Protein AF-A0AAD5HTQ1-F1 (afdb_monomer_lite)

pLDDT: mean 77.44, std 18.21, range [38.31, 97.31]

Sequence (115 aa):
MIVKRKYINFTPGVLETMVDLKAKLIQEYDRHEEKRVREYNTCCIVNLARRRIARFSKAGTE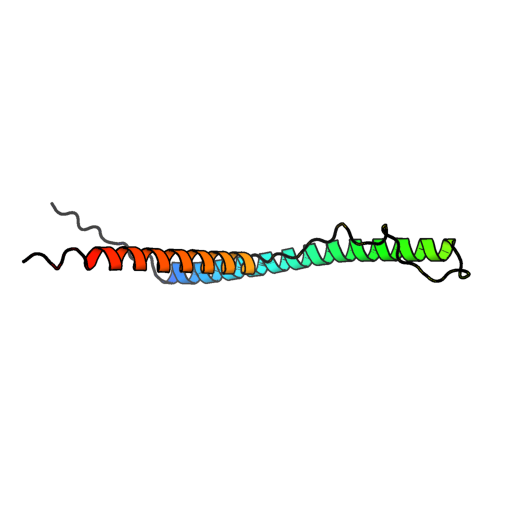NPPCVDARDLPKHLIRLTRAQDIVTAVVNSCESERDSETEEDEIKKEDDSESK

Radius of gyration: 29.09 Å; chains: 1; bounding box: 71×46×84 Å

Foldseek 3Di:
DDDPPPPPPDDVVVVVVVVVVVVVVLVVVLVVLVVVLVVVQVVLLVVLVVVQVVVDVVVDDPDDRDQDPVSDRPDRDDRDGPVVVVVVVVVVVVVVVVVVVVVVVVVPVVVPPDD

Secondary structure (DSSP, 8-state):
-----------HHHHHHHHHHHHHHHHHHHHHHHHHHHHHHHHHHHHHHHHHHHHHHHH-SSS--PPPTTSS---PPPP--HHHHHHHHHHHHHHHHHHHHHHHHHHHHTTSS--

Structure (mmCIF, N/CA/C/O backbone):
data_AF-A0AAD5HTQ1-F1
#
_entry.id   AF-A0AAD5HTQ1-F1
#
loop_
_atom_site.group_PDB
_atom_site.id
_atom_site.type_symbol
_atom_site.label_atom_id
_atom_site.label_alt_id
_atom_site.label_comp_id
_atom_site.label_asym_id
_atom_site.label_entity_id
_atom_site.label_seq_id
_atom_site.pdbx_PDB_ins_code
_atom_site.Cartn_x
_atom_site.Cartn_y
_atom_site.Cartn_z
_atom_site.occupancy
_atom_site.B_iso_or_equiv
_atom_site.auth_seq_id
_atom_site.auth_comp_id
_atom_site.auth_asym_id
_atom_site.auth_atom_id
_atom_site.pdbx_PDB_model_num
ATOM 1 N N . MET A 1 1 ? -30.408 -18.087 55.315 1.00 38.31 1 MET A N 1
ATOM 2 C CA . MET A 1 1 ? -30.170 -16.694 54.871 1.00 38.31 1 MET A CA 1
ATOM 3 C C . MET A 1 1 ? -29.926 -16.699 53.370 1.00 38.31 1 MET A C 1
ATOM 5 O O . MET A 1 1 ? -28.925 -17.248 52.937 1.00 38.31 1 MET A O 1
ATOM 9 N N . ILE A 1 2 ? -30.848 -16.150 52.578 1.00 45.84 2 ILE A N 1
ATOM 10 C CA . ILE A 1 2 ? -30.683 -16.026 51.123 1.00 45.84 2 ILE A CA 1
ATOM 11 C C . ILE A 1 2 ? -29.986 -14.690 50.866 1.00 45.84 2 ILE A C 1
ATOM 13 O O . ILE A 1 2 ? -30.597 -13.629 51.001 1.00 45.84 2 ILE A O 1
ATOM 17 N N . VAL A 1 3 ? -28.694 -14.731 50.546 1.00 48.84 3 VAL A N 1
ATOM 18 C CA . VAL A 1 3 ? -27.943 -13.543 50.131 1.00 48.84 3 VAL A CA 1
ATOM 19 C C . VAL A 1 3 ? -28.394 -13.203 48.713 1.00 48.84 3 VAL A C 1
ATOM 21 O O . VAL A 1 3 ? -27.962 -13.830 47.747 1.00 48.84 3 VAL A O 1
ATOM 24 N N . LYS A 1 4 ? -29.310 -12.238 48.575 1.00 50.94 4 LYS A N 1
ATOM 25 C CA . LYS A 1 4 ? -29.675 -11.695 47.262 1.00 50.94 4 LYS A CA 1
ATOM 26 C C . LYS A 1 4 ? -28.416 -11.086 46.645 1.00 50.94 4 LYS A C 1
ATOM 28 O O . LYS A 1 4 ? -27.926 -10.068 47.134 1.00 50.94 4 LYS A O 1
ATOM 33 N N . ARG A 1 5 ? -27.896 -11.707 45.581 1.00 53.88 5 ARG A N 1
ATOM 34 C CA . ARG A 1 5 ? -26.871 -11.106 44.720 1.00 53.88 5 ARG A CA 1
ATOM 35 C C . ARG A 1 5 ? -27.472 -9.825 44.141 1.00 53.88 5 ARG A C 1
ATOM 37 O O . ARG A 1 5 ? -28.278 -9.878 43.217 1.00 53.88 5 ARG A O 1
ATOM 44 N N . LYS A 1 6 ? -27.146 -8.673 44.731 1.00 48.03 6 LYS A N 1
ATOM 45 C CA . LYS A 1 6 ? -27.381 -7.378 44.094 1.00 48.03 6 LYS A CA 1
ATOM 46 C C . LYS A 1 6 ? -26.489 -7.356 42.861 1.00 48.03 6 LYS A C 1
ATOM 48 O O . LYS A 1 6 ? -25.279 -7.200 42.989 1.00 48.03 6 LYS A O 1
ATOM 53 N N . TYR A 1 7 ? -27.082 -7.564 41.691 1.00 54.94 7 TYR A N 1
ATOM 54 C CA . TYR A 1 7 ? -26.432 -7.215 40.440 1.00 54.94 7 TYR A CA 1
ATOM 55 C C . TYR A 1 7 ? -26.149 -5.715 40.504 1.00 54.94 7 TYR A C 1
ATOM 57 O O . TYR A 1 7 ? -27.065 -4.894 40.571 1.00 54.94 7 TYR A O 1
ATOM 65 N N . ILE A 1 8 ? -24.869 -5.368 40.610 1.00 56.22 8 ILE A N 1
ATOM 66 C CA . ILE A 1 8 ? -24.414 -3.996 40.448 1.00 56.22 8 ILE A CA 1
ATOM 67 C C . ILE A 1 8 ? -24.587 -3.727 38.959 1.00 56.22 8 ILE A C 1
ATOM 69 O O . ILE A 1 8 ? -23.815 -4.229 38.144 1.00 56.22 8 ILE A O 1
ATOM 73 N N . ASN A 1 9 ? -25.646 -3.004 38.603 1.00 52.97 9 ASN A N 1
ATOM 74 C CA . ASN A 1 9 ? -25.774 -2.441 37.270 1.00 52.97 9 ASN A CA 1
ATOM 75 C C . ASN A 1 9 ? -24.578 -1.507 37.087 1.00 52.97 9 ASN A C 1
ATOM 77 O O . ASN A 1 9 ? -24.541 -0.425 37.675 1.00 52.97 9 ASN A O 1
ATOM 81 N N . PHE A 1 10 ? -23.571 -1.965 36.340 1.00 56.66 10 PHE A N 1
ATOM 82 C CA . PHE A 1 10 ? -22.501 -1.100 35.868 1.00 56.66 10 PHE A CA 1
ATOM 83 C C . PHE A 1 10 ? -23.162 0.099 35.190 1.00 56.66 10 PHE A C 1
ATOM 85 O O . PHE A 1 10 ? -24.084 -0.054 34.390 1.00 56.66 10 PHE A O 1
ATOM 92 N N . THR A 1 11 ? -22.750 1.295 35.592 1.00 60.03 11 THR A N 1
ATOM 93 C CA . THR A 1 11 ? -23.294 2.558 35.105 1.00 60.03 11 THR A CA 1
ATOM 94 C C . THR A 1 11 ? -23.274 2.572 33.569 1.00 60.03 11 THR A C 1
ATOM 96 O O . THR A 1 11 ? -22.188 2.491 32.993 1.00 60.03 11 THR A O 1
ATOM 99 N N . PRO A 1 12 ? -24.432 2.685 32.887 1.00 58.03 12 PRO A N 1
ATOM 100 C CA . PRO A 1 12 ? -24.525 2.513 31.434 1.00 58.03 12 PRO A CA 1
ATOM 101 C C . PRO A 1 12 ? -23.586 3.429 30.631 1.00 58.03 12 PRO A C 1
ATOM 103 O O . PRO A 1 12 ? -23.053 3.013 29.607 1.00 58.03 12 PRO A O 1
ATOM 106 N N . GLY A 1 13 ? -23.286 4.631 31.138 1.00 58.50 13 GLY A N 1
ATOM 107 C CA . GLY A 1 13 ? -22.362 5.566 30.482 1.00 58.50 13 GLY A CA 1
ATOM 108 C C . GLY A 1 13 ? -20.903 5.089 30.391 1.00 58.50 13 GLY A C 1
ATOM 109 O O . GLY A 1 13 ? -20.165 5.551 29.525 1.00 58.50 13 GLY A O 1
ATOM 110 N N . VAL A 1 14 ? -20.461 4.144 31.232 1.00 62.28 14 VAL A N 1
ATOM 111 C CA . VAL A 1 14 ? -19.111 3.551 31.111 1.00 62.28 14 VAL A CA 1
ATOM 112 C C . VAL A 1 14 ? -19.031 2.640 29.885 1.00 62.28 14 VAL A C 1
ATOM 114 O O . VAL A 1 14 ? -18.007 2.588 29.210 1.00 62.28 14 VAL A O 1
ATOM 117 N N . LEU A 1 15 ? -20.128 1.952 29.564 1.00 65.19 15 LEU A N 1
ATOM 118 C CA . LEU A 1 15 ? -20.191 1.060 28.413 1.00 65.19 15 LEU A CA 1
ATOM 119 C C . LEU A 1 15 ? -20.150 1.854 27.099 1.00 65.19 15 LEU A C 1
ATOM 121 O O . LEU A 1 15 ? -19.379 1.523 26.204 1.00 65.19 15 LEU A O 1
ATOM 125 N N . GLU A 1 16 ? -20.924 2.937 27.015 1.00 71.38 16 GLU A N 1
ATOM 126 C CA . GLU A 1 16 ? -20.987 3.809 25.835 1.00 71.38 16 GLU A CA 1
ATOM 127 C C . GLU A 1 16 ? -19.644 4.512 25.578 1.00 71.38 16 GLU A C 1
ATOM 129 O O . GLU A 1 16 ? -19.098 4.451 24.477 1.00 71.38 16 GLU A O 1
ATOM 134 N N . THR A 1 17 ? -19.021 5.057 26.629 1.00 72.94 17 THR A N 1
ATOM 135 C CA . THR A 1 17 ? -17.687 5.672 26.519 1.00 72.94 17 THR A CA 1
ATOM 136 C C . THR A 1 17 ? -16.593 4.676 26.124 1.00 72.94 17 THR A C 1
ATOM 138 O O . THR A 1 17 ? -15.659 5.049 25.412 1.00 72.94 17 THR A O 1
ATOM 141 N N . MET A 1 18 ? -16.698 3.404 26.526 1.00 77.94 18 MET A N 1
ATOM 142 C CA . MET A 1 18 ? -15.773 2.357 26.075 1.00 77.94 18 MET A CA 1
ATOM 143 C C . MET A 1 18 ? -15.957 1.997 24.597 1.00 77.94 18 MET A C 1
ATOM 145 O O . MET A 1 18 ? -14.957 1.751 23.919 1.00 77.94 18 MET A O 1
ATOM 149 N N . VAL A 1 19 ? -17.192 1.974 24.084 1.00 79.00 19 VAL A N 1
ATOM 150 C CA . VAL A 1 19 ? -17.463 1.719 22.657 1.00 79.00 19 VAL A CA 1
ATOM 151 C C . VAL A 1 19 ? -16.844 2.822 21.798 1.00 79.00 19 VAL A C 1
ATOM 153 O O . VAL A 1 19 ? -16.088 2.526 20.869 1.00 79.00 19 VAL A O 1
ATOM 156 N N . ASP A 1 20 ? -17.061 4.082 22.174 1.00 84.62 20 ASP A N 1
ATOM 157 C CA . ASP A 1 20 ? -16.478 5.237 21.487 1.00 84.62 20 ASP A CA 1
ATOM 158 C C . ASP A 1 20 ? -14.948 5.232 21.535 1.00 84.62 20 ASP A C 1
ATOM 160 O O . ASP A 1 20 ? -14.276 5.544 20.547 1.00 84.62 20 ASP A O 1
ATOM 164 N N . LEU A 1 21 ? -14.373 4.870 22.685 1.00 88.94 21 LEU A N 1
ATOM 165 C CA . LEU A 1 21 ? -12.926 4.766 22.838 1.00 88.94 21 LEU A CA 1
ATOM 166 C C . LEU A 1 21 ? -12.351 3.662 21.944 1.00 88.94 21 LEU A C 1
ATOM 168 O O . LEU A 1 21 ? -11.334 3.879 21.284 1.00 88.94 21 LEU A O 1
ATOM 172 N N . LYS A 1 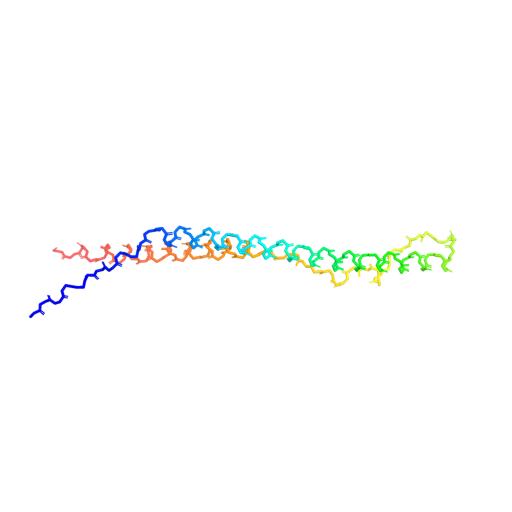22 ? -13.009 2.500 21.882 1.00 87.75 22 LYS A N 1
ATOM 173 C CA . LYS A 1 22 ? -12.597 1.385 21.022 1.00 87.75 22 LYS A CA 1
ATOM 174 C C . LYS A 1 22 ? -12.612 1.795 19.549 1.00 87.75 22 LYS A C 1
ATOM 176 O O . LYS A 1 22 ? -11.628 1.553 18.853 1.00 87.75 22 LYS A O 1
ATOM 181 N N . ALA A 1 23 ? -13.674 2.459 19.093 1.00 90.12 23 ALA A N 1
ATOM 182 C CA . ALA A 1 23 ? -13.774 2.951 17.721 1.00 90.12 23 ALA A CA 1
ATOM 183 C C . ALA A 1 23 ? -12.651 3.949 17.384 1.00 90.12 23 ALA A C 1
ATOM 185 O O . ALA A 1 23 ? -11.989 3.814 16.354 1.00 90.12 23 ALA A O 1
ATOM 186 N N . LYS A 1 24 ? -12.366 4.899 18.287 1.00 93.06 24 LYS A N 1
ATOM 187 C CA . LYS A 1 24 ? -11.272 5.871 18.117 1.00 93.06 24 LYS A CA 1
ATOM 188 C C . LYS A 1 24 ? -9.900 5.206 18.036 1.00 93.06 24 LYS A C 1
ATOM 190 O O . LYS A 1 24 ? -9.084 5.594 17.204 1.00 93.06 24 LYS A O 1
ATOM 195 N N . LEU A 1 25 ? -9.639 4.206 18.877 1.00 93.12 25 LEU A N 1
ATOM 196 C CA . LEU A 1 25 ? -8.368 3.479 18.871 1.00 93.12 25 LEU A CA 1
ATOM 197 C C . LEU A 1 25 ? -8.169 2.681 17.579 1.00 93.12 25 LEU A C 1
ATOM 199 O O . LEU A 1 25 ? -7.072 2.705 17.024 1.00 93.12 25 LEU A O 1
ATOM 203 N N . ILE A 1 26 ? -9.220 2.022 17.081 1.00 94.44 26 ILE A N 1
ATOM 204 C CA . ILE A 1 26 ? -9.182 1.311 15.794 1.00 94.44 26 ILE A CA 1
ATOM 205 C C . ILE A 1 26 ? -8.885 2.294 14.661 1.00 94.44 26 ILE A C 1
ATOM 207 O O . ILE A 1 26 ? -7.980 2.058 13.864 1.00 94.44 26 ILE A O 1
ATOM 211 N N . GLN A 1 27 ? -9.593 3.423 14.622 1.00 95.62 27 GLN A N 1
ATOM 212 C CA . GLN A 1 27 ? -9.406 4.429 13.582 1.00 95.62 27 GLN A CA 1
ATOM 213 C C . GLN A 1 27 ? -7.987 5.011 13.586 1.00 95.62 27 GLN A C 1
ATOM 215 O O . GLN A 1 27 ? -7.380 5.170 12.525 1.00 95.62 27 GLN A O 1
ATOM 220 N N . GLU A 1 28 ? -7.447 5.330 14.765 1.00 95.94 28 GLU A N 1
ATOM 221 C CA . GLU A 1 28 ? -6.093 5.871 14.867 1.00 95.94 28 GLU A CA 1
ATOM 222 C C . GLU A 1 28 ? -5.057 4.821 14.451 1.00 95.94 28 GLU A C 1
ATOM 224 O O . GLU A 1 28 ? -4.148 5.137 13.681 1.00 95.94 28 GLU A O 1
ATOM 229 N N . TYR A 1 29 ? -5.223 3.563 14.876 1.00 95.62 29 TYR A N 1
ATOM 230 C CA . TYR A 1 29 ? -4.369 2.459 14.436 1.00 95.62 29 TYR A CA 1
ATOM 231 C C . TYR A 1 29 ? -4.377 2.310 12.910 1.00 95.62 29 TYR A C 1
ATOM 233 O O . TYR A 1 29 ? -3.313 2.325 12.290 1.00 95.62 29 TYR A O 1
ATOM 241 N N . ASP A 1 30 ? -5.561 2.250 12.297 1.00 97.06 30 ASP A N 1
ATOM 242 C CA . ASP A 1 30 ? -5.712 2.104 10.847 1.00 97.06 30 ASP A CA 1
ATOM 243 C C . ASP A 1 30 ? -5.062 3.261 10.087 1.00 97.06 30 ASP A C 1
ATOM 245 O O . ASP A 1 30 ? -4.443 3.053 9.042 1.00 97.06 30 ASP A O 1
ATOM 249 N N . ARG A 1 31 ? -5.133 4.481 10.632 1.00 96.75 31 ARG A N 1
ATOM 250 C CA . ARG A 1 31 ? -4.482 5.652 10.041 1.00 96.75 31 ARG A CA 1
ATOM 251 C C . ARG A 1 31 ? -2.960 5.521 10.030 1.00 96.75 31 ARG A C 1
ATOM 253 O O . ARG A 1 31 ? -2.325 5.835 9.018 1.00 96.75 31 ARG A O 1
ATOM 260 N N . HIS A 1 32 ? -2.367 5.083 11.141 1.00 96.00 32 HIS A N 1
ATOM 261 C CA . HIS A 1 32 ? -0.917 4.872 11.229 1.00 96.00 32 HIS A CA 1
ATOM 262 C C . HIS A 1 32 ? -0.465 3.717 10.346 1.00 96.00 32 HIS A C 1
ATOM 264 O O . HIS A 1 32 ? 0.546 3.835 9.654 1.00 96.00 32 HIS A O 1
ATOM 270 N N . GLU A 1 33 ? -1.232 2.632 10.322 1.00 95.69 33 GLU A N 1
ATOM 271 C CA . GLU A 1 33 ? -0.921 1.463 9.511 1.00 95.69 33 GLU A CA 1
ATOM 272 C C . GLU A 1 33 ? -1.009 1.779 8.014 1.00 95.69 33 GLU A C 1
ATOM 274 O O . GLU A 1 33 ? -0.096 1.452 7.252 1.00 95.69 33 GLU A O 1
ATOM 279 N N . GLU A 1 34 ? -2.035 2.519 7.588 1.00 97.25 34 GLU A N 1
ATOM 280 C CA . GLU A 1 34 ? -2.156 2.984 6.208 1.00 97.25 34 GLU A CA 1
ATOM 281 C C . GLU A 1 34 ? -0.973 3.868 5.807 1.00 97.25 34 GLU A C 1
ATOM 283 O O . GLU A 1 34 ? -0.396 3.681 4.731 1.00 97.25 34 GLU A O 1
ATOM 288 N N . LYS A 1 35 ? -0.570 4.801 6.677 1.00 97.31 35 LYS A N 1
ATOM 289 C CA . LYS A 1 35 ? 0.601 5.648 6.436 1.00 97.31 35 LYS A CA 1
ATOM 290 C C . LYS A 1 35 ? 1.871 4.806 6.293 1.00 97.31 35 LYS A C 1
ATOM 292 O O . LYS A 1 35 ? 2.586 4.961 5.304 1.00 97.31 35 LYS A O 1
ATOM 297 N N . ARG A 1 36 ? 2.115 3.881 7.223 1.00 96.62 36 ARG A N 1
ATOM 298 C CA . ARG A 1 36 ? 3.291 2.998 7.234 1.00 96.62 36 ARG A CA 1
ATOM 299 C C . ARG A 1 36 ? 3.384 2.158 5.963 1.00 96.62 36 ARG A C 1
ATOM 301 O O . ARG A 1 36 ? 4.423 2.144 5.302 1.00 96.62 36 ARG A O 1
ATOM 308 N N . VAL A 1 37 ? 2.294 1.480 5.601 1.00 96.88 37 VAL A N 1
ATOM 309 C CA . VAL A 1 37 ? 2.235 0.624 4.408 1.00 96.88 37 VAL A CA 1
ATOM 310 C C . VAL A 1 37 ? 2.410 1.455 3.140 1.00 96.88 37 VAL A C 1
ATOM 312 O O . VAL A 1 37 ? 3.169 1.067 2.250 1.00 96.88 37 VAL A O 1
ATOM 315 N N . ARG A 1 38 ? 1.763 2.623 3.059 1.00 96.88 38 ARG A N 1
ATOM 316 C CA . ARG A 1 38 ? 1.888 3.529 1.913 1.00 96.88 38 ARG A CA 1
ATOM 317 C C . ARG A 1 38 ? 3.324 4.011 1.735 1.00 96.88 38 ARG A C 1
ATOM 319 O O . ARG A 1 38 ? 3.844 3.937 0.622 1.00 96.88 38 ARG A O 1
ATOM 326 N N . GLU A 1 39 ? 3.965 4.485 2.799 1.00 97.31 39 GLU A N 1
ATOM 327 C CA . GLU A 1 39 ? 5.348 4.972 2.762 1.00 97.31 39 GLU A CA 1
ATOM 328 C C . GLU A 1 39 ? 6.314 3.869 2.324 1.00 97.31 39 GLU A C 1
ATOM 330 O O . GLU A 1 39 ? 7.100 4.060 1.392 1.00 97.31 39 GLU A O 1
ATOM 335 N N . TYR A 1 40 ? 6.202 2.684 2.925 1.00 96.38 40 TYR A N 1
ATOM 336 C CA . TYR A 1 40 ? 7.040 1.541 2.584 1.00 96.38 40 TYR A CA 1
ATOM 337 C C . TYR A 1 40 ? 6.865 1.107 1.119 1.00 96.38 40 TYR A C 1
ATOM 339 O O . TYR A 1 40 ? 7.840 1.031 0.366 1.00 96.38 40 TYR A O 1
ATOM 347 N N . ASN A 1 41 ? 5.622 0.895 0.678 1.00 96.38 41 ASN A N 1
ATOM 348 C CA . ASN A 1 41 ? 5.331 0.467 -0.690 1.00 96.38 41 ASN A CA 1
ATOM 349 C C . ASN A 1 41 ? 5.773 1.511 -1.723 1.00 96.38 41 ASN A C 1
ATOM 351 O O . ASN A 1 41 ? 6.312 1.154 -2.773 1.00 96.38 41 ASN A O 1
ATOM 355 N N . THR A 1 42 ? 5.606 2.799 -1.413 1.00 95.88 42 THR A N 1
ATOM 356 C CA . THR A 1 42 ? 6.079 3.894 -2.270 1.00 95.88 42 THR A CA 1
ATOM 357 C C . THR A 1 42 ? 7.595 3.831 -2.433 1.00 95.88 42 THR A C 1
ATOM 359 O O . THR A 1 42 ? 8.091 3.874 -3.559 1.00 95.88 42 THR A O 1
ATOM 362 N N . CYS A 1 43 ? 8.340 3.646 -1.340 1.00 95.12 43 CYS A N 1
ATOM 363 C CA . CYS A 1 43 ? 9.791 3.472 -1.390 1.00 95.12 43 CYS A CA 1
ATOM 364 C C . CYS A 1 43 ? 10.202 2.275 -2.263 1.00 95.12 43 CYS A C 1
ATOM 366 O O . CYS A 1 43 ? 11.118 2.395 -3.084 1.00 95.12 43 CYS A O 1
ATOM 368 N N . CYS A 1 44 ? 9.511 1.137 -2.148 1.00 93.62 44 CYS A N 1
ATOM 369 C CA . CYS A 1 44 ? 9.759 -0.031 -2.995 1.00 93.62 44 CYS A CA 1
ATOM 370 C C . CYS A 1 44 ? 9.541 0.276 -4.485 1.00 93.62 44 CYS A C 1
ATOM 372 O O . CYS A 1 44 ? 10.416 -0.018 -5.302 1.00 93.62 44 CYS A O 1
ATOM 374 N N . ILE A 1 45 ? 8.414 0.902 -4.840 1.00 93.62 45 ILE A N 1
ATOM 375 C CA . ILE A 1 45 ? 8.075 1.253 -6.228 1.00 93.62 45 ILE A CA 1
ATOM 376 C C . ILE A 1 45 ? 9.093 2.242 -6.803 1.00 93.62 45 ILE A C 1
ATOM 378 O O . ILE A 1 45 ? 9.599 2.032 -7.906 1.00 93.62 45 ILE A O 1
ATOM 382 N N . VAL A 1 46 ? 9.450 3.285 -6.050 1.00 94.75 46 VAL A N 1
ATOM 383 C CA . VAL A 1 46 ? 10.441 4.286 -6.475 1.00 94.75 46 VAL A CA 1
ATOM 384 C C . VAL A 1 46 ? 11.797 3.634 -6.737 1.00 94.75 46 VAL A C 1
ATOM 386 O O . VAL A 1 46 ? 12.435 3.921 -7.750 1.00 94.75 46 VAL A O 1
ATOM 389 N N . ASN A 1 47 ? 12.239 2.722 -5.872 1.00 92.81 47 ASN A N 1
ATOM 390 C CA . ASN A 1 47 ? 13.511 2.028 -6.062 1.00 92.81 47 ASN A CA 1
ATOM 391 C C . ASN A 1 47 ? 13.499 1.096 -7.283 1.00 92.81 47 ASN A C 1
ATOM 393 O O . ASN A 1 47 ? 14.494 1.033 -8.010 1.00 92.81 47 ASN A O 1
ATOM 397 N N . LEU A 1 48 ? 12.381 0.415 -7.556 1.00 92.38 48 LEU A N 1
ATOM 398 C CA . LEU A 1 48 ? 12.219 -0.389 -8.773 1.00 92.38 48 LEU A CA 1
ATOM 399 C C . LEU A 1 48 ? 12.242 0.488 -10.028 1.00 92.38 48 LEU A C 1
ATOM 401 O O . LEU A 1 48 ? 12.979 0.193 -10.970 1.00 92.38 48 LEU A O 1
ATOM 405 N N . ALA A 1 49 ? 11.523 1.611 -10.015 1.00 91.56 49 ALA A N 1
ATOM 406 C CA . ALA A 1 49 ? 11.527 2.572 -11.112 1.00 91.56 49 ALA A CA 1
ATOM 407 C C . ALA A 1 49 ? 12.939 3.118 -11.383 1.00 91.56 49 ALA A C 1
ATOM 409 O O . ALA A 1 49 ? 13.392 3.113 -12.528 1.00 91.56 49 ALA A O 1
ATOM 410 N N . ARG A 1 50 ? 13.681 3.501 -10.334 1.00 93.00 50 ARG A N 1
ATOM 411 C CA . ARG A 1 50 ? 15.081 3.948 -10.444 1.00 93.00 50 ARG A CA 1
ATOM 412 C C . ARG A 1 50 ? 15.974 2.888 -11.081 1.00 93.00 50 ARG A C 1
ATOM 414 O O . ARG A 1 50 ? 16.732 3.202 -11.995 1.00 93.00 50 ARG A O 1
ATOM 421 N N . ARG A 1 51 ? 15.868 1.630 -10.640 1.00 90.31 51 ARG A N 1
ATOM 422 C CA . ARG A 1 51 ? 16.629 0.510 -11.221 1.00 90.31 51 ARG A CA 1
ATOM 423 C C . ARG A 1 51 ? 16.297 0.298 -12.696 1.00 90.31 51 ARG A C 1
ATOM 425 O O . ARG A 1 51 ? 17.208 0.029 -13.479 1.00 90.31 51 ARG A O 1
ATOM 432 N N . ARG A 1 52 ? 15.025 0.435 -13.078 1.00 88.81 52 ARG A N 1
ATOM 433 C CA . ARG A 1 52 ? 14.582 0.307 -14.471 1.00 88.81 52 ARG A CA 1
ATOM 434 C C . ARG A 1 52 ? 15.136 1.430 -15.344 1.00 88.81 52 ARG A C 1
ATOM 436 O O . ARG A 1 52 ? 15.709 1.143 -16.390 1.00 88.81 52 ARG A O 1
ATOM 443 N N . ILE A 1 53 ? 15.036 2.678 -14.885 1.00 90.06 53 ILE A N 1
ATOM 444 C CA . ILE A 1 53 ? 15.594 3.846 -15.583 1.00 90.06 53 ILE A CA 1
ATOM 445 C C . ILE A 1 53 ? 17.103 3.678 -15.762 1.00 90.06 53 ILE A C 1
ATOM 447 O O . ILE A 1 53 ? 17.587 3.751 -16.884 1.00 90.06 53 ILE A O 1
ATOM 451 N N . ALA A 1 54 ? 17.837 3.359 -14.693 1.00 90.25 54 ALA A N 1
ATOM 452 C CA . ALA A 1 54 ? 19.287 3.182 -14.757 1.00 90.25 54 ALA A CA 1
ATOM 453 C C . ALA A 1 54 ? 19.704 2.080 -15.745 1.00 90.25 54 ALA A C 1
ATOM 455 O O . ALA A 1 54 ? 20.683 2.230 -16.477 1.00 90.25 54 ALA A O 1
ATOM 456 N N . ARG A 1 55 ? 18.952 0.973 -15.797 1.00 88.25 55 ARG A N 1
ATOM 457 C CA . ARG A 1 55 ? 19.212 -0.106 -16.755 1.00 88.25 55 ARG A CA 1
ATOM 458 C C . ARG A 1 55 ? 18.942 0.333 -18.187 1.00 88.25 55 ARG A C 1
ATOM 460 O O . ARG A 1 55 ? 19.769 0.057 -19.047 1.00 88.25 55 ARG A O 1
ATOM 467 N N . PHE A 1 56 ? 17.822 1.010 -18.428 1.00 88.69 56 PHE A N 1
ATOM 468 C CA . PHE A 1 56 ? 17.491 1.538 -19.747 1.00 88.69 56 PHE A CA 1
ATOM 469 C C . PHE A 1 56 ? 18.551 2.537 -20.223 1.00 88.69 56 PHE A C 1
ATOM 471 O O . PHE A 1 56 ? 19.089 2.383 -21.313 1.00 88.69 56 PHE A O 1
ATOM 478 N N . SER A 1 57 ? 18.959 3.476 -19.365 1.00 89.19 57 SER A N 1
ATOM 479 C CA . SER A 1 57 ? 20.039 4.420 -19.670 1.00 89.19 57 SER A CA 1
ATOM 480 C C . SER A 1 57 ? 21.358 3.722 -20.017 1.00 89.19 57 SER A C 1
ATOM 482 O O . SER A 1 57 ? 22.077 4.196 -20.888 1.00 89.19 57 SER A O 1
ATOM 484 N N . LYS A 1 58 ? 21.676 2.590 -19.372 1.00 88.88 58 LYS A N 1
ATOM 485 C CA . LYS A 1 58 ? 22.885 1.804 -19.669 1.00 88.88 58 LYS A CA 1
ATOM 486 C C . LYS A 1 58 ? 22.777 0.994 -20.967 1.00 88.88 58 LYS A C 1
ATOM 488 O O . LYS A 1 58 ? 23.785 0.806 -21.635 1.00 88.88 58 LYS A O 1
ATOM 493 N N . ALA A 1 59 ? 21.591 0.481 -21.289 1.00 87.38 59 ALA A N 1
ATOM 494 C CA . ALA A 1 59 ? 21.352 -0.305 -22.500 1.00 87.38 59 ALA A CA 1
ATOM 495 C C . ALA A 1 59 ? 21.267 0.561 -23.770 1.00 87.38 59 ALA A C 1
ATOM 497 O O . ALA A 1 59 ? 21.451 0.043 -24.866 1.00 87.38 59 ALA A O 1
ATOM 498 N N . GLY A 1 60 ? 21.008 1.864 -23.622 1.00 84.12 60 GLY A N 1
ATOM 499 C CA . GLY A 1 60 ? 20.799 2.776 -24.743 1.00 84.12 60 GLY A CA 1
ATOM 500 C C . GLY A 1 60 ? 19.391 2.668 -25.332 1.00 84.12 60 GLY A C 1
ATOM 501 O O . GLY A 1 60 ? 18.516 1.993 -24.793 1.00 84.12 60 GLY A O 1
ATOM 502 N N . THR A 1 61 ? 19.157 3.370 -26.440 1.00 84.12 61 THR A N 1
ATOM 503 C CA . THR A 1 61 ? 17.832 3.475 -27.079 1.00 84.12 61 THR A CA 1
ATOM 504 C C . THR A 1 61 ? 17.616 2.481 -28.215 1.00 84.12 61 THR A C 1
ATOM 506 O O . THR A 1 61 ? 16.571 2.510 -28.855 1.00 84.12 61 THR A O 1
ATOM 509 N N . GLU A 1 62 ? 18.602 1.626 -28.488 1.00 85.19 62 GLU A N 1
ATOM 510 C CA . GLU A 1 62 ? 18.542 0.632 -29.565 1.00 85.19 62 GLU A CA 1
ATOM 511 C C . GLU A 1 62 ? 17.466 -0.430 -29.293 1.00 85.19 62 GLU A C 1
ATOM 513 O O . GLU A 1 62 ? 16.802 -0.901 -30.211 1.00 85.19 62 GLU A O 1
ATOM 518 N N . ASN A 1 63 ? 17.233 -0.738 -28.012 1.00 81.00 63 ASN A N 1
ATOM 519 C CA . ASN A 1 63 ? 16.176 -1.636 -27.564 1.00 81.00 63 ASN A CA 1
ATOM 520 C C . ASN A 1 63 ? 15.130 -0.876 -26.732 1.00 81.00 63 ASN A C 1
ATOM 522 O O . ASN A 1 63 ? 15.496 -0.033 -25.908 1.00 81.00 63 ASN A O 1
ATOM 526 N N . PRO A 1 64 ? 13.829 -1.185 -26.879 1.00 83.94 64 PRO A N 1
ATOM 527 C CA . PRO A 1 64 ? 12.782 -0.545 -26.091 1.00 83.94 64 PRO A CA 1
ATOM 528 C C . PRO A 1 64 ? 12.882 -0.901 -24.591 1.00 83.94 64 PRO A C 1
ATOM 530 O O . PRO A 1 64 ? 13.392 -1.968 -24.231 1.00 83.94 64 PRO A O 1
ATOM 533 N N . PRO A 1 65 ? 12.358 -0.053 -23.682 1.00 83.19 65 PRO A N 1
ATOM 534 C CA . PRO A 1 65 ? 12.401 -0.309 -22.244 1.00 83.19 65 PRO A CA 1
ATOM 535 C C . PRO A 1 65 ? 11.608 -1.565 -21.848 1.00 83.19 65 PRO A C 1
ATOM 537 O O . PRO A 1 65 ? 10.379 -1.549 -21.776 1.00 83.19 65 PRO A O 1
ATOM 540 N N . CYS A 1 66 ? 12.304 -2.639 -21.483 1.00 83.50 66 CYS A N 1
ATOM 541 C CA . CYS A 1 66 ? 11.690 -3.883 -21.015 1.00 83.50 66 CYS A CA 1
ATOM 542 C C . CYS A 1 66 ? 11.529 -3.910 -19.480 1.00 83.50 66 CYS A C 1
ATOM 544 O O . CYS A 1 66 ? 12.313 -3.293 -18.753 1.00 83.50 66 CYS A O 1
ATOM 546 N N . VAL A 1 67 ? 10.496 -4.604 -18.987 1.00 85.00 67 VAL A N 1
ATOM 547 C CA . VAL A 1 67 ? 10.344 -4.976 -17.568 1.00 85.00 67 VAL A CA 1
ATOM 548 C C . VAL A 1 67 ? 10.891 -6.387 -17.415 1.00 85.00 67 VAL A C 1
ATOM 550 O O . VAL A 1 67 ? 10.381 -7.306 -18.051 1.00 85.00 67 VAL A O 1
ATOM 553 N N . ASP A 1 68 ? 11.917 -6.571 -16.586 1.00 84.00 68 ASP A N 1
ATOM 554 C CA . ASP A 1 68 ? 12.452 -7.907 -16.317 1.00 84.00 68 ASP A CA 1
ATOM 555 C C . ASP A 1 68 ? 11.895 -8.504 -15.014 1.00 84.00 68 ASP A C 1
ATOM 557 O O . ASP A 1 68 ? 11.267 -7.831 -14.195 1.00 84.00 68 ASP A O 1
ATOM 561 N N . ALA A 1 69 ? 12.164 -9.790 -14.777 1.00 84.44 69 ALA A N 1
ATOM 562 C CA . ALA A 1 69 ? 11.744 -10.468 -13.548 1.00 84.44 69 ALA A CA 1
ATOM 563 C C . ALA A 1 69 ? 12.338 -9.850 -12.261 1.00 84.44 69 ALA A C 1
ATOM 565 O O . ALA A 1 69 ? 11.852 -10.115 -11.159 1.00 84.44 69 ALA A O 1
ATOM 566 N N . ARG A 1 70 ? 13.398 -9.036 -12.373 1.00 82.12 70 ARG A N 1
ATOM 567 C CA . ARG A 1 70 ? 14.038 -8.327 -11.253 1.00 82.12 70 ARG A CA 1
ATOM 568 C C . ARG A 1 70 ? 13.371 -6.980 -10.961 1.00 82.12 70 ARG A C 1
ATOM 570 O O . ARG A 1 70 ? 13.706 -6.384 -9.931 1.00 82.12 70 ARG A O 1
ATOM 577 N N . ASP A 1 71 ? 12.483 -6.518 -11.840 1.00 82.69 71 ASP A N 1
ATOM 578 C CA . ASP A 1 71 ? 11.650 -5.321 -11.692 1.00 82.69 71 ASP A CA 1
ATOM 579 C C . ASP A 1 71 ? 10.266 -5.633 -11.113 1.00 82.69 71 ASP A C 1
ATOM 581 O O . ASP A 1 71 ? 9.510 -4.717 -10.787 1.00 82.69 71 ASP A O 1
ATOM 585 N N . LEU A 1 72 ? 9.932 -6.917 -10.958 1.00 85.31 72 LEU A N 1
ATOM 586 C CA . LEU A 1 72 ? 8.688 -7.326 -10.323 1.00 85.31 72 LEU A CA 1
ATOM 587 C C . LEU A 1 72 ? 8.705 -6.968 -8.827 1.00 85.31 72 LEU A C 1
ATOM 589 O O . LEU A 1 72 ? 9.680 -7.265 -8.124 1.00 85.31 72 LEU A O 1
ATOM 593 N N . PRO A 1 73 ? 7.630 -6.354 -8.310 1.00 85.25 73 PRO A N 1
ATOM 594 C CA . PRO A 1 73 ? 7.569 -5.923 -6.926 1.00 85.25 73 PRO A CA 1
ATOM 595 C C . PRO A 1 73 ? 7.315 -7.108 -5.983 1.00 85.25 73 PRO A C 1
ATOM 597 O O . PRO A 1 73 ? 6.179 -7.481 -5.717 1.00 85.25 73 PRO A O 1
ATOM 600 N N . LYS A 1 74 ? 8.393 -7.702 -5.459 1.00 84.94 74 LYS A N 1
ATOM 601 C CA . LYS A 1 74 ? 8.328 -8.877 -4.563 1.00 84.94 74 LYS A CA 1
ATOM 602 C C . LYS A 1 74 ? 8.009 -8.553 -3.104 1.00 84.94 74 LYS A C 1
ATOM 604 O O . LYS A 1 74 ? 7.618 -9.441 -2.359 1.00 84.94 74 LYS A O 1
ATOM 609 N N . HIS A 1 75 ? 8.230 -7.309 -2.691 1.00 85.69 75 HIS A N 1
ATOM 610 C CA . HIS A 1 75 ? 8.208 -6.921 -1.280 1.00 85.69 75 HIS A CA 1
ATOM 611 C C . HIS A 1 75 ? 7.011 -6.052 -0.905 1.00 85.69 75 HIS A C 1
ATOM 613 O O . HIS A 1 75 ? 7.005 -5.512 0.187 1.00 85.69 75 HIS A O 1
ATOM 619 N N . LEU A 1 76 ? 6.013 -5.879 -1.776 1.00 92.00 76 LEU A N 1
ATOM 620 C CA . LEU A 1 76 ? 4.862 -5.046 -1.428 1.00 92.00 76 LEU A CA 1
ATOM 621 C C . LEU A 1 76 ? 4.075 -5.665 -0.278 1.00 92.00 76 LEU A C 1
ATOM 623 O O . LEU A 1 76 ? 3.741 -6.849 -0.299 1.00 92.00 76 LEU A O 1
ATOM 627 N N . ILE A 1 77 ? 3.764 -4.831 0.706 1.00 93.81 77 ILE A N 1
ATOM 628 C CA . ILE A 1 77 ? 2.964 -5.215 1.861 1.00 93.81 77 ILE A CA 1
ATOM 629 C C . ILE A 1 77 ? 1.507 -4.875 1.560 1.00 93.81 77 ILE A C 1
ATOM 631 O O . ILE A 1 77 ? 1.191 -3.767 1.118 1.00 93.81 77 ILE A O 1
ATOM 635 N N . ARG A 1 78 ? 0.611 -5.834 1.797 1.00 93.81 78 ARG A N 1
ATOM 636 C CA . ARG A 1 78 ? -0.832 -5.602 1.735 1.00 93.81 78 ARG A CA 1
ATOM 637 C C . ARG A 1 78 ? -1.270 -4.839 2.983 1.00 93.81 78 ARG A C 1
ATOM 639 O O . ARG A 1 78 ? -0.884 -5.204 4.088 1.00 93.81 78 ARG A O 1
ATOM 646 N N . LEU A 1 79 ? -2.087 -3.804 2.797 1.00 93.94 79 LEU A N 1
ATOM 647 C CA . LEU A 1 79 ? -2.733 -3.121 3.913 1.00 93.94 79 LEU A CA 1
ATOM 648 C C . LEU A 1 79 ? -3.785 -4.044 4.534 1.00 93.94 79 LEU A C 1
ATOM 650 O O . LEU A 1 79 ? -4.664 -4.535 3.823 1.00 93.94 79 LEU A O 1
ATOM 654 N N . THR A 1 80 ? -3.702 -4.224 5.847 1.00 91.69 80 THR A N 1
ATOM 655 C CA . THR A 1 80 ? -4.708 -4.925 6.646 1.00 91.69 80 THR A CA 1
ATOM 656 C C . THR A 1 80 ? -5.201 -3.965 7.716 1.00 91.69 80 THR A C 1
ATOM 658 O O . THR A 1 80 ? -4.419 -3.554 8.571 1.00 91.69 80 THR A O 1
ATOM 661 N N . ARG A 1 81 ? -6.479 -3.585 7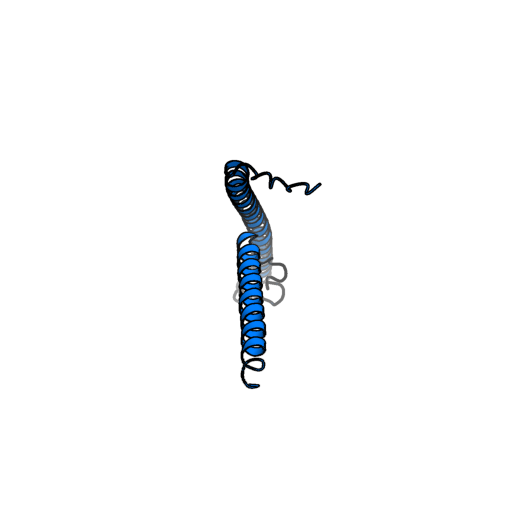.657 1.00 93.38 81 ARG A N 1
ATOM 662 C CA . ARG A 1 81 ? -7.086 -2.705 8.659 1.00 93.38 81 ARG A CA 1
ATOM 663 C C . ARG A 1 81 ? -7.575 -3.520 9.849 1.00 93.38 81 ARG A C 1
ATOM 665 O O . ARG A 1 81 ? -8.135 -4.603 9.684 1.00 93.38 81 ARG A O 1
ATOM 672 N N . ALA A 1 82 ? -7.405 -2.984 11.048 1.00 91.75 82 ALA A N 1
ATOM 673 C CA . ALA A 1 82 ? -7.980 -3.534 12.264 1.00 91.75 82 ALA A CA 1
ATOM 674 C C . ALA A 1 82 ? -9.510 -3.575 12.173 1.00 91.75 82 ALA A C 1
ATOM 676 O O . ALA A 1 82 ? -10.110 -4.553 12.615 1.00 91.75 82 ALA A O 1
ATOM 677 N N . GLN A 1 83 ? -10.140 -2.580 11.536 1.00 92.44 83 GLN A N 1
ATOM 678 C CA . GLN A 1 83 ? -11.586 -2.593 11.309 1.00 92.44 83 GLN A CA 1
ATOM 679 C C . GLN A 1 83 ? -12.052 -3.815 10.496 1.00 92.44 83 GLN A C 1
ATOM 681 O O . GLN A 1 83 ? -13.079 -4.414 10.825 1.00 92.44 83 GLN A O 1
ATOM 686 N N . ASP A 1 84 ? -11.293 -4.217 9.473 1.00 91.00 84 ASP A N 1
ATOM 687 C CA . ASP A 1 84 ? -11.631 -5.373 8.632 1.00 91.00 84 ASP A CA 1
ATOM 688 C C . ASP A 1 84 ? -11.566 -6.672 9.447 1.00 91.00 84 ASP A C 1
ATOM 690 O O . ASP A 1 84 ? -12.453 -7.518 9.348 1.00 91.00 84 ASP A O 1
ATOM 694 N N . ILE A 1 85 ? -10.549 -6.801 10.308 1.00 89.81 85 ILE A N 1
ATOM 695 C CA . ILE A 1 85 ? -10.394 -7.948 11.212 1.00 89.81 85 ILE A CA 1
ATOM 696 C C . ILE A 1 85 ? -11.554 -8.000 12.209 1.00 89.81 85 ILE A C 1
ATOM 698 O O . ILE A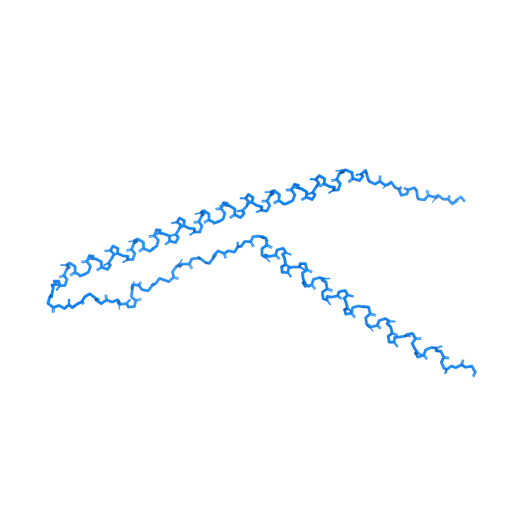 1 85 ? -12.151 -9.054 12.395 1.00 89.81 85 ILE A O 1
ATOM 702 N N . VAL A 1 86 ? -11.898 -6.870 12.836 1.00 89.44 86 VAL A N 1
ATOM 703 C CA . VAL A 1 86 ? -13.008 -6.805 13.799 1.00 89.44 86 VAL A CA 1
ATOM 704 C C . VAL A 1 86 ? -14.319 -7.210 13.137 1.00 89.44 86 VAL A C 1
ATOM 706 O O . VAL A 1 86 ? -15.060 -8.005 13.704 1.00 89.44 86 VAL A O 1
ATOM 709 N N . THR A 1 87 ? -14.582 -6.716 11.929 1.00 88.50 87 THR A N 1
ATOM 710 C CA . THR A 1 87 ? -15.793 -7.060 11.173 1.00 88.50 87 THR A CA 1
ATOM 711 C C . THR A 1 87 ? -15.826 -8.553 10.836 1.00 88.50 87 THR A C 1
ATOM 713 O O . THR A 1 87 ? -16.846 -9.205 11.032 1.00 88.50 87 THR A O 1
ATOM 716 N N . ALA A 1 88 ? -14.698 -9.121 10.399 1.00 87.81 88 ALA A N 1
ATOM 717 C CA . ALA A 1 88 ? -14.597 -10.549 10.108 1.00 87.81 88 ALA A CA 1
ATOM 718 C C . ALA A 1 88 ? -14.849 -11.423 11.350 1.00 87.81 88 ALA A C 1
ATOM 720 O O . ALA A 1 88 ? -15.568 -12.412 11.256 1.00 87.81 88 ALA A O 1
ATOM 721 N N . VAL A 1 89 ? -14.301 -11.035 12.507 1.00 87.38 89 VAL A N 1
ATOM 722 C CA . VAL A 1 89 ? -14.491 -11.754 13.778 1.00 87.38 89 VAL A CA 1
ATOM 723 C C . VAL A 1 89 ? -15.937 -11.665 14.267 1.00 87.38 89 VAL A C 1
ATOM 725 O O . VAL A 1 89 ? -16.484 -12.652 14.751 1.00 87.38 89 VAL A O 1
ATOM 728 N N . VAL A 1 90 ? -16.577 -10.497 14.141 1.00 85.75 90 VAL A N 1
ATOM 729 C CA . VAL A 1 90 ? -17.995 -10.340 14.506 1.00 85.75 90 VAL A CA 1
ATOM 730 C C . VAL A 1 90 ? -18.856 -11.274 13.663 1.00 85.75 90 VAL A C 1
ATOM 732 O O . VAL A 1 90 ? -19.622 -12.050 14.228 1.00 85.75 90 VAL A O 1
ATOM 735 N N . ASN A 1 91 ? -18.650 -11.283 12.346 1.00 79.88 91 ASN A N 1
ATOM 736 C CA . ASN A 1 91 ? -19.405 -12.145 11.442 1.00 79.88 91 ASN A CA 1
ATOM 737 C C . ASN A 1 91 ? -19.206 -13.639 11.759 1.00 79.88 91 ASN A C 1
ATOM 739 O O . ASN A 1 91 ? -20.170 -14.396 11.711 1.00 79.88 91 ASN A O 1
ATOM 743 N N . SER A 1 92 ? -17.990 -14.073 12.122 1.00 78.69 92 SER A N 1
ATOM 744 C CA . SER A 1 92 ? -17.762 -15.473 12.518 1.00 78.69 92 SER A CA 1
ATOM 745 C C . SER A 1 92 ? -18.466 -15.845 13.828 1.00 78.69 92 SER A C 1
ATOM 747 O O . SER A 1 92 ? -19.038 -16.924 13.935 1.00 78.69 92 SER A O 1
ATOM 749 N N . CYS A 1 93 ? -18.487 -14.948 14.817 1.00 68.62 93 CYS A N 1
ATOM 750 C CA . CYS A 1 93 ? -19.151 -15.207 16.101 1.00 68.62 93 CYS A CA 1
ATOM 751 C C . CYS A 1 93 ? -20.683 -15.091 16.039 1.00 68.62 93 CYS A C 1
ATOM 753 O O . CYS A 1 93 ? -21.374 -15.496 16.975 1.00 68.62 93 CYS A O 1
ATOM 755 N N . GLU A 1 94 ? -21.232 -14.462 15.002 1.00 63.97 94 GLU A N 1
ATOM 756 C CA . GLU A 1 94 ? -22.671 -14.481 14.723 1.00 63.97 94 GLU A CA 1
ATOM 757 C C . GLU A 1 94 ? -23.066 -15.813 14.082 1.00 63.97 94 GLU A C 1
ATOM 759 O O . GLU A 1 94 ? -23.979 -16.462 14.582 1.00 63.97 94 GLU A O 1
ATOM 764 N N . SER A 1 95 ? -22.287 -16.310 13.113 1.00 62.56 95 SER A N 1
ATOM 765 C CA . SER A 1 95 ? -22.552 -17.623 12.509 1.00 62.56 95 SER A CA 1
ATOM 766 C C . SER A 1 95 ? -22.487 -18.799 13.492 1.00 62.56 95 SER A C 1
ATOM 768 O O . SER A 1 95 ? -23.230 -19.759 13.329 1.00 62.56 95 SER A O 1
ATOM 770 N N . GLU A 1 96 ? -21.636 -18.731 14.523 1.00 59.75 96 GLU A N 1
ATOM 771 C CA . GLU A 1 96 ? -21.555 -19.779 15.556 1.00 59.75 96 GLU A CA 1
ATOM 772 C C . GLU A 1 96 ? -22.783 -19.784 16.489 1.00 59.75 96 GLU A C 1
ATOM 774 O O . GLU A 1 96 ? -23.231 -20.843 16.924 1.00 59.75 96 GLU A O 1
ATOM 779 N N . ARG A 1 97 ? -23.381 -18.616 16.763 1.00 53.22 97 ARG A N 1
ATOM 780 C CA . ARG A 1 97 ? -24.576 -18.507 17.622 1.00 53.22 97 ARG A CA 1
ATOM 781 C C . ARG A 1 97 ? -25.852 -18.983 16.933 1.00 53.22 97 ARG A C 1
ATOM 783 O O . ARG A 1 97 ? -26.724 -19.550 17.592 1.00 53.22 97 ARG A O 1
ATOM 790 N N . ASP A 1 98 ? -25.938 -18.788 15.624 1.00 54.38 98 ASP A N 1
ATOM 791 C CA . ASP A 1 98 ? -27.063 -19.282 14.830 1.00 54.38 98 ASP A CA 1
ATOM 792 C C . ASP A 1 98 ? -27.021 -20.821 14.714 1.00 54.38 98 ASP A C 1
ATOM 794 O O . ASP A 1 98 ? -28.061 -21.468 14.757 1.00 54.38 98 ASP A O 1
ATOM 798 N N . SER A 1 99 ? -25.832 -21.443 14.701 1.00 55.38 99 SER A N 1
ATOM 799 C CA . SER A 1 99 ? -25.717 -22.913 14.744 1.00 55.38 99 SER A CA 1
ATOM 800 C C . SER A 1 99 ? -26.033 -23.534 16.112 1.00 55.38 99 SER A C 1
ATOM 802 O O . SER A 1 99 ? -26.569 -24.637 16.173 1.00 55.38 99 SER A O 1
ATOM 804 N N . GLU A 1 100 ? -25.741 -22.842 17.218 1.00 52.47 100 GLU A N 1
ATOM 805 C CA . GLU A 1 100 ? -26.054 -23.339 18.571 1.00 52.47 100 GLU A CA 1
ATOM 806 C C . GLU A 1 100 ? -27.563 -23.326 18.873 1.00 52.47 100 GLU A C 1
ATOM 808 O O . GLU A 1 100 ? -28.036 -24.099 19.704 1.00 52.47 100 GLU A O 1
ATOM 813 N N . THR A 1 101 ? -28.334 -22.468 18.199 1.00 50.41 101 THR A N 1
ATOM 814 C CA . THR A 1 101 ? -29.792 -22.394 18.377 1.00 50.41 101 THR A CA 1
ATOM 815 C C . THR A 1 101 ? -30.544 -23.451 17.567 1.00 50.41 101 THR A C 1
ATOM 817 O O . THR A 1 101 ? -31.556 -23.958 18.049 1.00 50.41 101 THR A O 1
ATOM 820 N N . GLU A 1 102 ? -30.027 -23.866 16.407 1.00 50.19 102 GLU A N 1
ATOM 821 C CA . GLU A 1 102 ? -30.626 -24.948 15.609 1.00 50.19 102 GLU A CA 1
ATOM 822 C C . GLU A 1 102 ? -30.445 -26.341 16.250 1.00 50.19 102 GLU A C 1
ATOM 824 O O . GLU A 1 102 ? -31.341 -27.183 16.165 1.00 50.19 102 GLU A O 1
ATOM 829 N N . GLU A 1 103 ? -29.336 -26.600 16.956 1.00 50.75 103 GLU A N 1
ATOM 830 C CA . GLU A 1 103 ? -29.115 -27.890 17.638 1.00 50.75 103 GLU A CA 1
ATOM 831 C C . GLU A 1 103 ? -29.988 -28.087 18.897 1.00 50.75 103 GLU A C 1
ATOM 833 O O . GLU A 1 103 ? -30.269 -29.227 19.290 1.00 50.75 103 GLU A O 1
ATOM 838 N N . ASP A 1 104 ? -30.444 -26.999 19.524 1.00 48.91 104 ASP A N 1
ATOM 839 C CA . ASP A 1 104 ? -31.307 -27.030 20.713 1.00 48.91 104 ASP A CA 1
ATOM 840 C C . ASP A 1 104 ? -32.809 -27.114 20.375 1.00 48.91 104 ASP A C 1
ATOM 842 O O . ASP A 1 104 ? -33.597 -27.571 21.210 1.00 48.91 104 ASP A O 1
ATOM 846 N N . GLU A 1 105 ? -33.226 -26.724 19.164 1.00 49.78 105 GLU A N 1
ATOM 847 C CA . GLU A 1 105 ? -34.612 -26.905 18.704 1.00 49.78 105 GLU A CA 1
ATOM 848 C C . GLU A 1 105 ? -34.905 -28.364 18.323 1.00 49.78 105 GLU A C 1
ATOM 850 O O . GLU A 1 105 ? -35.960 -28.888 18.681 1.00 49.78 105 GLU A O 1
ATOM 855 N N . ILE A 1 106 ? -33.939 -29.075 17.731 1.00 49.25 106 ILE A N 1
ATOM 856 C CA . ILE A 1 106 ? -34.104 -30.486 17.332 1.00 49.25 106 ILE A CA 1
ATOM 857 C C . ILE A 1 106 ? -34.262 -31.412 18.554 1.00 49.25 106 ILE A C 1
ATOM 859 O O . ILE A 1 106 ? -34.988 -32.400 18.501 1.00 49.25 106 ILE A O 1
ATOM 863 N N . LYS A 1 107 ? -33.657 -31.084 19.704 1.00 48.34 107 LYS A N 1
ATOM 864 C CA . LYS A 1 107 ? -33.786 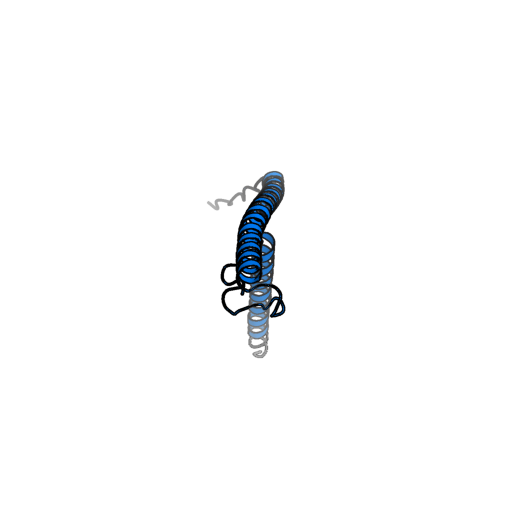-31.897 20.932 1.00 48.34 107 LYS A CA 1
ATOM 865 C C . LYS A 1 107 ? -35.114 -31.737 21.673 1.00 48.34 107 LYS A C 1
ATOM 867 O O . LYS A 1 107 ? -35.356 -32.493 22.611 1.00 48.34 107 LYS A O 1
ATOM 872 N N . LYS A 1 108 ? -35.959 -30.762 21.320 1.00 49.97 108 LYS A N 1
ATOM 873 C CA . LYS A 1 108 ? -37.241 -30.538 22.013 1.00 49.97 108 LYS A CA 1
ATOM 874 C C . LYS A 1 108 ? -38.442 -31.189 21.343 1.00 49.97 108 LYS A C 1
ATOM 876 O O . LYS A 1 108 ? -39.483 -31.284 21.993 1.00 49.97 108 LYS A O 1
ATOM 881 N N . GLU A 1 109 ? -38.319 -31.643 20.100 1.00 47.47 109 GLU A N 1
ATOM 882 C CA . GLU A 1 109 ? -39.426 -32.321 19.416 1.00 47.47 109 GLU A CA 1
ATOM 883 C C . GLU A 1 109 ? -39.540 -33.804 19.816 1.00 47.47 109 GLU A C 1
ATOM 885 O O . GLU A 1 109 ? -40.657 -34.286 20.011 1.00 47.47 109 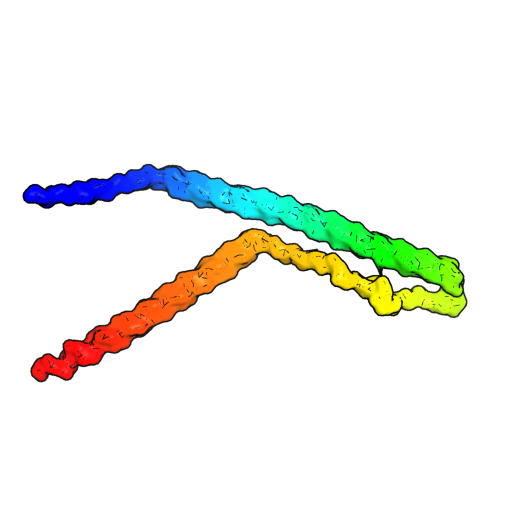GLU A O 1
ATOM 890 N N . ASP A 1 110 ? -38.423 -34.485 20.102 1.00 50.72 110 ASP A N 1
ATOM 891 C CA . ASP A 1 110 ? -38.412 -35.930 20.409 1.00 50.72 110 ASP A CA 1
ATOM 892 C C . ASP A 1 110 ? -38.955 -36.312 21.806 1.00 50.72 110 ASP A C 1
ATOM 894 O O . ASP A 1 110 ? -39.335 -37.462 22.024 1.00 50.72 110 ASP A O 1
ATOM 898 N N . ASP A 1 111 ? -39.065 -35.372 22.753 1.00 50.19 111 ASP A N 1
ATOM 899 C CA . ASP A 1 111 ? -39.554 -35.648 24.121 1.00 50.19 111 ASP A CA 1
ATOM 900 C C . ASP A 1 111 ? -41.079 -35.445 24.291 1.00 50.19 111 ASP A C 1
ATOM 902 O O . ASP A 1 111 ? -41.613 -35.567 25.399 1.00 50.19 111 ASP A O 1
ATOM 906 N N . SER A 1 112 ? -41.811 -35.127 23.213 1.00 52.50 112 SER A N 1
ATOM 907 C CA . SER A 1 112 ? -43.255 -34.833 23.277 1.00 52.50 112 SER A CA 1
ATOM 908 C C . SER A 1 112 ? -44.185 -35.940 22.749 1.00 52.50 112 SER A C 1
ATOM 910 O O . SER A 1 112 ? -45.383 -35.909 23.043 1.00 52.50 112 SER A O 1
ATOM 912 N N . GLU A 1 113 ? -43.654 -36.977 22.092 1.00 49.47 113 GLU A N 1
ATOM 913 C CA . GLU A 1 113 ? -44.410 -38.160 21.643 1.00 49.47 113 GLU A CA 1
ATOM 914 C C . GLU A 1 113 ? -44.204 -39.369 22.572 1.00 49.47 113 GLU A C 1
ATOM 916 O O . GLU A 1 113 ? -43.718 -40.428 22.186 1.00 49.47 113 GLU A O 1
ATOM 921 N N . SER A 1 114 ? -44.580 -39.236 23.843 1.00 45.12 114 SER A N 1
ATOM 922 C CA . SER A 1 114 ? -44.822 -40.390 24.723 1.00 45.12 114 SER A CA 1
ATOM 923 C C . SER A 1 114 ? -45.812 -40.009 25.822 1.00 45.12 114 SER A C 1
ATOM 925 O O . SER A 1 114 ? -45.438 -39.658 26.942 1.00 45.12 114 SER A O 1
ATOM 927 N N . LYS A 1 115 ? -47.102 -40.059 25.484 1.00 40.03 115 LYS A N 1
ATOM 928 C CA . LYS A 1 115 ? -48.215 -40.127 26.438 1.00 40.03 115 LYS A CA 1
ATOM 929 C C . LYS A 1 115 ? -49.087 -41.328 26.125 1.00 40.03 115 LYS A C 1
ATOM 931 O O . LYS A 1 115 ? -49.338 -41.557 24.924 1.00 40.03 115 LYS A O 1
#